Protein AF-A0A1N7MTD5-F1 (afdb_monomer)

Nearest PDB structures (foldseek):
  1u1s-assembly1_A  TM=6.778E-01  e=4.141E-01  Pseudomonas aeruginosa
  3inz-assembly1_B  TM=6.973E-01  e=6.820E-01  Pseudomonas aeruginosa
  3m4g-assembly2_G  TM=6.904E-01  e=8.054E-01  Pseudomonas aeruginosa
  3m4g-assembly1_F  TM=6.998E-01  e=8.998E-01  Pseudomonas aeruginosa
  4v2s-assembly1_E  TM=7.326E-01  e=1.402E+00  Escherichia coli K-12

Sequence (82 aa):
MSEKVNVPTFEVHVAFREHPLDGAVVAPNKKSYASDFPEVDEILQSHRALLVYDSKWHYIPLHQIQYVTKGKQRFLLPWPLV

Radius of gyration: 11.67 Å; Cα contacts (8 Å, |Δi|>4): 173; chains: 1; bounding box: 32×23×28 Å

pLDDT: mean 89.91, std 6.93, range [53.56, 95.44]

Structure (mmCIF, N/CA/C/O backbone):
data_AF-A0A1N7MTD5-F1
#
_entry.id   AF-A0A1N7MTD5-F1
#
loop_
_atom_site.group_PDB
_atom_site.id
_atom_site.type_symbol
_atom_site.label_atom_id
_atom_site.label_alt_id
_atom_site.label_comp_id
_atom_site.label_asym_id
_atom_site.label_entity_id
_atom_site.label_seq_id
_atom_site.pdbx_PDB_ins_code
_atom_site.Cartn_x
_atom_site.Cartn_y
_atom_site.Cartn_z
_atom_site.occupancy
_atom_site.B_iso_or_equiv
_atom_site.auth_seq_id
_atom_site.auth_comp_id
_atom_site.auth_asym_id
_atom_site.auth_atom_id
_atom_site.pdbx_PDB_model_num
ATOM 1 N N . MET A 1 1 ? 18.079 -10.356 -12.208 1.00 53.56 1 MET A N 1
ATOM 2 C CA . MET A 1 1 ? 18.483 -9.702 -10.946 1.00 53.56 1 MET A CA 1
ATOM 3 C C . MET A 1 1 ? 17.310 -8.841 -10.507 1.00 53.56 1 MET A C 1
ATOM 5 O O . MET A 1 1 ? 16.783 -8.151 -11.364 1.00 53.56 1 MET A O 1
ATOM 9 N N . SER A 1 2 ? 16.826 -8.961 -9.267 1.00 63.25 2 SER A N 1
ATOM 10 C CA . SER A 1 2 ? 15.723 -8.116 -8.777 1.00 63.25 2 SER A CA 1
ATOM 11 C C . SER A 1 2 ? 16.309 -6.760 -8.389 1.00 63.25 2 SER A C 1
ATOM 13 O O . SER A 1 2 ? 17.209 -6.706 -7.548 1.00 63.25 2 SER A O 1
ATOM 15 N N . GLU A 1 3 ? 15.876 -5.691 -9.053 1.00 79.31 3 GLU A N 1
ATOM 16 C CA . GLU A 1 3 ? 16.308 -4.337 -8.714 1.00 79.31 3 GLU A CA 1
ATOM 17 C C . GLU A 1 3 ? 15.647 -3.938 -7.395 1.00 79.31 3 GLU A C 1
ATOM 19 O O . GLU A 1 3 ? 14.464 -4.189 -7.184 1.00 79.31 3 GLU A O 1
ATOM 24 N N . LYS A 1 4 ? 16.409 -3.359 -6.466 1.00 82.69 4 LYS A N 1
ATOM 25 C CA . LYS A 1 4 ? 15.836 -2.806 -5.235 1.00 82.69 4 LYS A CA 1
ATOM 26 C C . LYS A 1 4 ? 15.572 -1.329 -5.459 1.00 82.69 4 LYS A C 1
ATOM 28 O O . LYS A 1 4 ? 16.517 -0.558 -5.615 1.00 82.69 4 LYS A O 1
ATOM 33 N N . VAL A 1 5 ? 14.304 -0.945 -5.454 1.00 84.00 5 VAL A N 1
ATOM 34 C CA . VAL A 1 5 ? 13.883 0.444 -5.619 1.00 84.00 5 VAL A CA 1
ATOM 35 C C . VAL A 1 5 ? 13.713 1.077 -4.246 1.00 84.00 5 VAL A C 1
ATOM 37 O O . VAL A 1 5 ? 13.130 0.482 -3.340 1.00 84.00 5 VAL A O 1
ATOM 40 N N . ASN A 1 6 ? 14.257 2.280 -4.080 1.00 87.31 6 ASN A N 1
ATOM 41 C CA . ASN A 1 6 ? 14.113 3.048 -2.852 1.00 87.31 6 ASN A CA 1
ATOM 42 C C . ASN A 1 6 ? 12.783 3.812 -2.886 1.00 87.31 6 ASN A C 1
ATOM 44 O O . ASN A 1 6 ? 12.666 4.813 -3.593 1.00 87.31 6 ASN A O 1
ATOM 48 N N . VAL A 1 7 ? 11.792 3.326 -2.143 1.00 88.62 7 VAL A N 1
ATOM 49 C CA . VAL A 1 7 ? 10.424 3.857 -2.124 1.00 88.62 7 VAL A CA 1
ATOM 50 C C . VAL A 1 7 ? 10.098 4.485 -0.767 1.00 88.62 7 V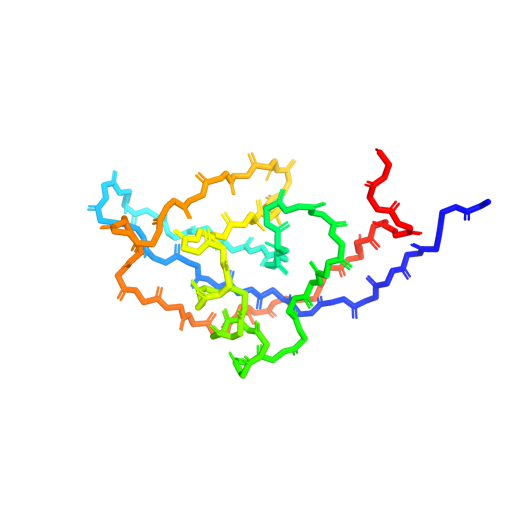AL A C 1
ATOM 52 O O . VAL A 1 7 ? 10.579 4.006 0.264 1.00 88.62 7 VAL A O 1
ATOM 55 N N . PRO A 1 8 ? 9.316 5.574 -0.718 1.00 91.06 8 PRO A N 1
ATOM 56 C CA . PRO A 1 8 ? 8.831 6.104 0.549 1.00 91.06 8 PRO A CA 1
ATOM 57 C C . PRO A 1 8 ? 7.841 5.135 1.196 1.00 91.06 8 PRO A C 1
ATOM 59 O O . PRO A 1 8 ? 7.163 4.367 0.511 1.00 91.06 8 PRO A O 1
ATOM 62 N N . THR A 1 9 ? 7.759 5.179 2.522 1.00 93.56 9 THR A N 1
ATOM 63 C CA . THR A 1 9 ? 6.684 4.505 3.247 1.00 93.56 9 THR A CA 1
ATOM 64 C C . THR A 1 9 ? 5.518 5.451 3.494 1.00 93.56 9 THR A C 1
ATOM 66 O O . THR A 1 9 ? 5.656 6.679 3.459 1.00 93.56 9 THR A O 1
ATOM 69 N N . PHE A 1 10 ? 4.355 4.864 3.735 1.00 94.81 10 PHE A N 1
ATOM 70 C CA . PHE A 1 10 ? 3.139 5.549 4.130 1.00 94.81 10 PHE A CA 1
ATOM 71 C C . PHE A 1 10 ? 2.533 4.831 5.326 1.00 94.81 10 PHE A C 1
ATOM 73 O O . PHE A 1 10 ? 2.562 3.603 5.403 1.00 94.81 10 PHE A O 1
ATOM 80 N N . GLU A 1 11 ? 1.960 5.615 6.228 1.00 95.00 11 GLU A N 1
ATOM 81 C CA . GLU A 1 11 ? 1.167 5.139 7.351 1.00 95.00 11 GLU A CA 1
ATOM 82 C C . GLU A 1 11 ? -0.296 5.047 6.893 1.00 95.00 11 GLU A C 1
ATOM 84 O O . GLU A 1 11 ? -0.949 6.056 6.616 1.00 95.00 11 GLU A O 1
ATOM 89 N N . VAL A 1 12 ? -0.819 3.826 6.776 1.00 94.06 12 VAL A N 1
ATOM 90 C CA . VAL A 1 12 ? -2.217 3.573 6.416 1.00 94.06 12 VAL A CA 1
ATOM 91 C C . VAL A 1 12 ? -3.017 3.296 7.681 1.00 94.06 12 VAL A C 1
ATOM 93 O O . VAL A 1 12 ? -2.858 2.253 8.325 1.00 94.06 12 VAL A O 1
ATOM 96 N N . HIS A 1 13 ? -3.894 4.235 8.028 1.00 94.12 13 HIS A N 1
ATOM 97 C CA . HIS A 1 13 ? -4.800 4.117 9.164 1.00 94.12 13 HIS A CA 1
ATOM 98 C C . HIS A 1 13 ? -6.069 3.384 8.736 1.00 94.12 13 HIS A C 1
ATOM 100 O O . HIS A 1 13 ? -6.766 3.808 7.809 1.00 94.12 13 HIS A O 1
ATOM 106 N N . VAL A 1 14 ? -6.366 2.272 9.409 1.00 93.19 14 VAL A N 1
ATOM 107 C CA . VAL A 1 14 ? -7.519 1.421 9.100 1.00 93.19 14 VAL A CA 1
ATOM 108 C C . VAL A 1 14 ? -8.482 1.357 10.278 1.00 93.19 14 VAL A C 1
ATOM 110 O O . VAL A 1 14 ? -8.060 1.295 11.427 1.00 93.19 14 VAL A O 1
ATOM 113 N N . ALA A 1 15 ? -9.785 1.328 9.998 1.00 87.81 15 ALA A N 1
ATOM 114 C CA . ALA A 1 15 ? -10.821 1.512 11.019 1.00 87.81 15 ALA A CA 1
ATOM 115 C C . ALA A 1 15 ? -10.824 0.464 12.147 1.00 87.81 15 ALA A C 1
ATOM 117 O O . ALA A 1 15 ? -11.256 0.755 13.257 1.00 87.81 15 ALA A O 1
ATOM 118 N N . PHE A 1 16 ? -10.347 -0.751 11.870 1.00 86.00 16 PHE A N 1
ATOM 119 C CA . PHE A 1 16 ? -10.411 -1.887 12.796 1.00 86.00 16 PHE A CA 1
ATOM 120 C C . PHE A 1 16 ? -9.060 -2.232 13.434 1.00 86.00 16 PHE A C 1
ATOM 122 O O . PHE A 1 16 ? -8.887 -3.340 13.943 1.00 86.00 16 PHE A O 1
ATOM 129 N N . ARG A 1 17 ? -8.075 -1.329 13.373 1.00 85.94 17 ARG A N 1
ATOM 130 C CA . ARG A 1 17 ? -6.727 -1.580 13.895 1.00 85.94 17 ARG A CA 1
ATOM 131 C C . ARG A 1 17 ? -6.263 -0.401 14.738 1.00 85.94 17 ARG A C 1
ATOM 133 O O . ARG A 1 17 ? -6.330 0.738 14.298 1.00 85.94 17 ARG A O 1
ATOM 140 N N . GLU A 1 18 ? -5.757 -0.694 15.934 1.00 82.75 18 GLU A N 1
ATOM 141 C CA . GLU A 1 18 ? -5.228 0.330 16.849 1.00 82.75 18 GLU A CA 1
ATOM 142 C C . GLU A 1 18 ? -3.952 0.996 16.322 1.00 82.75 18 GLU A C 1
ATOM 144 O O . GLU A 1 18 ? -3.712 2.170 16.585 1.00 82.75 18 GLU A O 1
ATOM 149 N N . HIS A 1 19 ? -3.139 0.251 15.568 1.00 87.94 19 HIS A N 1
ATOM 150 C CA . HIS A 1 19 ? -1.861 0.723 15.041 1.00 87.94 19 HIS A CA 1
ATOM 151 C C . HIS A 1 19 ? -1.915 0.819 13.510 1.00 87.94 19 HIS A C 1
ATOM 153 O O . HIS A 1 19 ? -2.385 -0.133 12.869 1.00 87.94 19 HIS A O 1
ATOM 159 N N . PRO A 1 20 ? -1.433 1.927 12.913 1.00 90.81 20 PRO A N 1
ATOM 160 C CA . PRO A 1 20 ? -1.356 2.062 11.466 1.00 90.81 20 PRO A CA 1
ATOM 161 C C . PRO A 1 20 ? -0.346 1.078 10.873 1.00 90.81 20 PRO A C 1
ATOM 163 O O . PRO A 1 20 ? 0.561 0.590 11.549 1.00 90.81 20 PRO A O 1
ATOM 166 N N . LEU A 1 21 ? -0.510 0.802 9.585 1.00 92.12 21 LEU A N 1
ATOM 167 C CA . LEU A 1 21 ? 0.475 0.075 8.794 1.00 92.12 21 LEU A CA 1
ATOM 168 C C . LEU A 1 21 ? 1.474 1.066 8.201 1.00 92.12 21 LEU A C 1
ATOM 170 O O . LEU A 1 21 ? 1.080 1.834 7.333 1.00 92.12 21 LEU A O 1
ATOM 174 N N . ASP A 1 22 ? 2.731 1.043 8.646 1.00 92.50 22 ASP A N 1
ATOM 175 C CA . ASP A 1 22 ? 3.814 1.857 8.071 1.00 92.50 22 ASP A CA 1
ATOM 176 C C . ASP A 1 22 ? 4.629 1.011 7.090 1.00 92.50 22 ASP A C 1
ATOM 178 O O . ASP A 1 22 ? 5.347 0.090 7.484 1.00 92.50 22 ASP A O 1
ATOM 182 N N . GLY A 1 23 ? 4.485 1.285 5.796 1.00 93.31 23 GLY A N 1
ATOM 183 C CA . GLY A 1 23 ? 5.123 0.469 4.774 1.00 93.31 23 GLY A CA 1
ATOM 184 C C . GLY A 1 23 ? 5.071 1.053 3.373 1.00 93.31 23 GLY A C 1
ATOM 185 O O . GLY A 1 23 ? 4.457 2.089 3.125 1.00 93.31 23 GLY A O 1
ATOM 186 N N . ALA A 1 24 ? 5.727 0.377 2.432 1.00 93.94 24 ALA A N 1
ATOM 187 C CA . ALA A 1 24 ? 5.636 0.748 1.023 1.00 93.94 24 ALA A CA 1
ATOM 188 C C . ALA A 1 24 ? 4.215 0.478 0.512 1.00 93.94 24 ALA A C 1
ATOM 190 O O . ALA A 1 24 ? 3.698 -0.628 0.691 1.00 93.94 24 ALA A O 1
ATOM 191 N N . VAL A 1 25 ? 3.602 1.470 -0.132 1.00 94.56 25 VAL A N 1
ATOM 192 C CA . VAL A 1 25 ? 2.283 1.324 -0.755 1.00 94.56 25 VAL A CA 1
ATOM 193 C C . VAL A 1 25 ? 2.460 0.860 -2.191 1.00 94.56 25 VAL A C 1
ATOM 195 O O . VAL A 1 25 ? 3.193 1.454 -2.977 1.00 94.56 25 VAL A O 1
ATOM 198 N N . VAL A 1 26 ? 1.774 -0.221 -2.526 1.00 94.31 26 VAL A N 1
ATOM 199 C CA . VAL A 1 26 ? 1.812 -0.894 -3.819 1.00 94.31 26 VAL A CA 1
ATOM 200 C C . VAL A 1 26 ? 0.384 -1.083 -4.310 1.00 94.31 26 VAL A C 1
ATOM 202 O O . VAL A 1 26 ? -0.553 -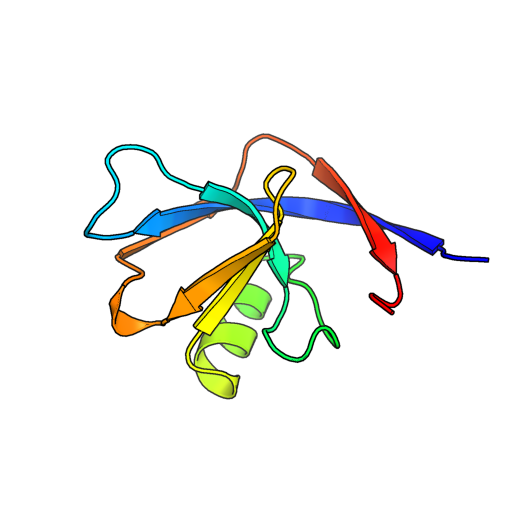1.265 -3.526 1.00 94.31 26 VAL A O 1
ATOM 205 N N . ALA A 1 27 ? 0.195 -1.058 -5.623 1.00 93.44 27 ALA A N 1
ATOM 206 C CA . ALA A 1 27 ? -1.061 -1.470 -6.211 1.00 93.44 27 ALA A CA 1
ATOM 207 C C . ALA A 1 27 ? -1.329 -2.961 -5.937 1.00 93.44 27 ALA A C 1
ATOM 209 O O . ALA A 1 27 ? -0.410 -3.782 -6.000 1.00 93.44 27 ALA A O 1
ATOM 210 N N . PRO A 1 28 ? -2.588 -3.369 -5.707 1.00 92.62 28 PRO A N 1
ATOM 211 C CA . PRO A 1 28 ? -2.945 -4.776 -5.514 1.00 92.62 28 PRO A CA 1
ATOM 212 C C . PRO A 1 28 ? -2.516 -5.720 -6.640 1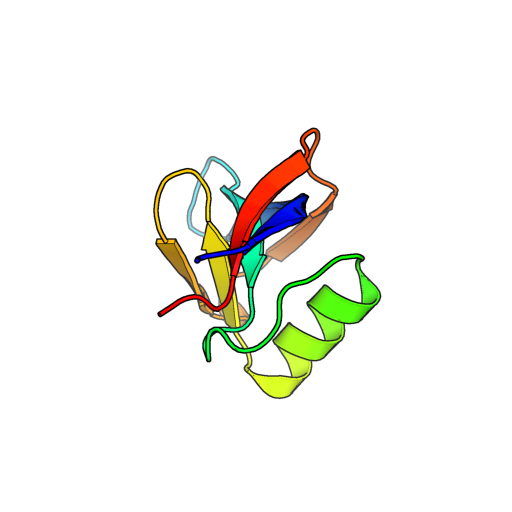.00 92.62 28 PRO A C 1
ATOM 214 O O . PRO A 1 28 ? -2.278 -6.902 -6.405 1.00 92.62 28 PRO A O 1
ATOM 217 N N . ASN A 1 29 ? -2.402 -5.204 -7.866 1.00 91.81 29 ASN A N 1
ATOM 218 C CA . ASN A 1 29 ? -1.911 -5.956 -9.020 1.00 91.81 29 ASN A CA 1
ATOM 219 C C . ASN A 1 29 ? -0.377 -6.127 -9.037 1.00 91.81 29 ASN A C 1
ATOM 221 O O . ASN A 1 29 ? 0.131 -6.785 -9.941 1.00 91.81 29 ASN A O 1
ATOM 225 N N . LYS A 1 30 ? 0.343 -5.528 -8.076 1.00 90.88 30 LYS A N 1
ATOM 226 C CA . LYS A 1 30 ? 1.807 -5.527 -7.940 1.00 90.88 30 LYS A CA 1
ATOM 227 C C . LYS A 1 30 ? 2.567 -4.933 -9.137 1.00 90.88 30 LYS A C 1
ATOM 229 O O . LYS A 1 30 ? 3.738 -5.243 -9.330 1.00 90.88 30 LYS A O 1
ATOM 234 N N . LYS A 1 31 ? 1.913 -4.096 -9.953 1.00 89.31 31 LYS A N 1
ATOM 235 C CA . LYS A 1 31 ? 2.500 -3.481 -11.163 1.00 89.31 31 LYS A CA 1
ATOM 236 C C . LYS A 1 31 ? 2.914 -2.023 -10.994 1.00 89.31 31 LYS A C 1
ATOM 238 O O . LYS A 1 31 ? 3.632 -1.513 -11.848 1.00 89.31 31 LYS A O 1
ATOM 243 N N . SER A 1 32 ? 2.497 -1.375 -9.916 1.00 90.19 32 SER A N 1
ATOM 244 C CA . SER A 1 32 ? 2.918 -0.022 -9.555 1.00 90.19 32 SER A CA 1
ATOM 245 C C . SER A 1 32 ? 3.073 0.095 -8.044 1.00 90.19 32 SER A C 1
ATOM 247 O O . SER A 1 32 ? 2.472 -0.670 -7.286 1.00 90.19 32 SER A O 1
ATOM 249 N N . TYR A 1 33 ? 3.902 1.036 -7.613 1.00 92.38 33 TYR A N 1
ATOM 250 C CA . TYR A 1 33 ? 4.049 1.454 -6.224 1.00 92.38 33 TYR A CA 1
ATOM 251 C C . TYR A 1 33 ? 3.822 2.960 -6.142 1.00 92.38 33 TYR A C 1
ATOM 253 O O . TYR A 1 33 ? 3.927 3.625 -7.165 1.00 92.38 33 TYR A O 1
ATOM 261 N N . ALA A 1 34 ? 3.511 3.470 -4.952 1.00 93.19 34 ALA A N 1
ATOM 262 C CA . ALA A 1 34 ? 3.364 4.899 -4.726 1.00 93.19 34 ALA A CA 1
ATOM 263 C C . ALA A 1 34 ? 4.686 5.528 -4.271 1.00 93.19 34 ALA A C 1
ATOM 265 O O . ALA A 1 34 ? 5.315 5.077 -3.308 1.00 93.19 34 ALA A O 1
ATOM 266 N N . SER A 1 35 ? 5.098 6.585 -4.957 1.00 91.50 35 SER A N 1
ATOM 267 C CA . SER A 1 35 ? 6.245 7.435 -4.646 1.00 91.50 35 SER A CA 1
ATOM 268 C C . SER A 1 35 ? 5.832 8.755 -3.978 1.00 91.50 35 SER A C 1
ATOM 270 O O . SER A 1 35 ? 6.638 9.399 -3.302 1.00 91.50 35 SER A O 1
ATOM 272 N N . ASP A 1 36 ? 4.561 9.129 -4.091 1.00 92.12 36 ASP A N 1
ATOM 273 C CA . ASP A 1 36 ? 3.954 10.300 -3.474 1.00 92.12 36 ASP A CA 1
ATOM 274 C C . ASP A 1 36 ? 2.445 10.088 -3.226 1.00 92.12 36 ASP A C 1
ATOM 276 O O . ASP A 1 36 ? 1.914 8.998 -3.431 1.00 92.12 36 ASP A O 1
ATOM 280 N N . PHE A 1 37 ? 1.759 11.111 -2.706 1.00 92.69 37 PHE A N 1
ATOM 281 C CA . PHE A 1 37 ? 0.320 11.032 -2.430 1.00 92.69 37 PHE A CA 1
ATOM 282 C C . PHE A 1 37 ? -0.556 10.944 -3.692 1.00 92.69 37 PHE A C 1
ATOM 284 O O . PHE A 1 37 ? -1.461 10.111 -3.683 1.00 92.69 37 PHE A O 1
ATOM 291 N N . PRO A 1 38 ? -0.309 11.722 -4.768 1.00 94.50 38 PRO A N 1
ATOM 292 C CA . PRO A 1 38 ? -1.015 11.538 -6.035 1.00 94.50 38 PRO A CA 1
ATOM 293 C C . PRO A 1 38 ? -1.020 10.088 -6.529 1.00 94.50 38 PRO A C 1
ATOM 295 O O . PRO A 1 38 ? -2.074 9.573 -6.892 1.00 94.50 38 PRO A O 1
ATOM 298 N N . GLU A 1 39 ? 0.115 9.387 -6.468 1.00 94.50 39 GLU A N 1
ATOM 299 C CA . GLU A 1 39 ? 0.174 7.979 -6.869 1.00 94.50 39 GLU A CA 1
ATOM 300 C C . GLU A 1 39 ? -0.619 7.054 -5.924 1.00 94.50 39 GLU A C 1
ATOM 302 O O . GLU A 1 39 ? -1.233 6.086 -6.380 1.00 94.50 39 GLU A O 1
ATOM 307 N N . VAL A 1 40 ? -0.669 7.343 -4.615 1.00 93.56 40 VAL A N 1
ATOM 308 C CA . VAL A 1 40 ? -1.568 6.623 -3.686 1.00 93.56 40 VAL A CA 1
ATOM 309 C C . VAL A 1 40 ? -3.025 6.787 -4.126 1.00 93.56 40 VAL A C 1
ATOM 311 O O . VAL A 1 40 ? -3.766 5.800 -4.180 1.00 93.56 40 VAL A O 1
ATOM 314 N N . ASP A 1 41 ? -3.430 8.010 -4.466 1.00 93.88 41 ASP A N 1
ATOM 315 C CA . ASP A 1 41 ? -4.790 8.314 -4.911 1.00 93.88 41 ASP A CA 1
ATOM 316 C C . ASP A 1 41 ? -5.121 7.613 -6.236 1.00 93.88 41 ASP A C 1
ATOM 318 O O . ASP A 1 41 ? -6.191 7.011 -6.361 1.00 93.88 41 ASP A O 1
ATOM 322 N N . GLU A 1 42 ? -4.201 7.603 -7.203 1.00 95.31 42 GLU A N 1
ATOM 323 C CA . GLU A 1 42 ? -4.362 6.888 -8.477 1.00 95.31 42 GLU A CA 1
ATOM 324 C C . GLU A 1 42 ? -4.567 5.380 -8.271 1.00 95.31 42 GLU A C 1
ATOM 326 O O . GLU A 1 42 ? -5.459 4.769 -8.879 1.00 95.31 42 GLU A O 1
ATOM 331 N N . ILE A 1 43 ? -3.783 4.771 -7.376 1.00 95.00 43 ILE A N 1
ATOM 332 C CA . ILE A 1 43 ? -3.914 3.355 -7.016 1.00 95.00 43 ILE A CA 1
ATOM 333 C C . ILE A 1 43 ? -5.279 3.093 -6.368 1.00 95.00 43 ILE A C 1
ATOM 335 O O . ILE A 1 43 ? -5.966 2.136 -6.743 1.00 95.00 43 ILE A O 1
ATOM 339 N N . LEU A 1 44 ? -5.706 3.941 -5.428 1.00 93.75 44 LEU A N 1
ATOM 340 C CA . LEU A 1 44 ? -7.005 3.824 -4.760 1.00 93.75 44 LEU A CA 1
ATOM 341 C C . LEU A 1 44 ? -8.178 3.974 -5.731 1.00 93.75 44 LEU A C 1
ATOM 343 O O . LEU A 1 44 ? -9.145 3.212 -5.638 1.00 93.75 44 LEU A O 1
ATOM 347 N N . GLN A 1 45 ? -8.104 4.913 -6.672 1.00 94.00 45 GLN A N 1
ATOM 348 C CA . GLN A 1 45 ? -9.135 5.110 -7.691 1.00 94.00 45 GLN A CA 1
ATOM 349 C C . GLN A 1 45 ? -9.230 3.907 -8.635 1.00 94.00 45 GLN A C 1
ATOM 351 O O . GLN A 1 45 ? -10.333 3.433 -8.917 1.00 94.00 45 GLN A O 1
ATOM 356 N N . SER A 1 46 ? -8.082 3.381 -9.066 1.00 94.94 46 SER A N 1
ATOM 357 C CA . SER A 1 46 ? -8.001 2.290 -10.043 1.00 94.94 46 SER A CA 1
ATOM 358 C C . SER A 1 46 ? -8.363 0.928 -9.454 1.00 94.94 46 SER A C 1
ATOM 360 O O . SER A 1 46 ? -9.002 0.109 -10.114 1.00 94.94 46 SER A O 1
ATOM 362 N N . HIS A 1 47 ? -7.957 0.662 -8.211 1.00 94.31 47 HIS A N 1
ATOM 363 C CA . HIS A 1 47 ? -8.040 -0.674 -7.614 1.00 94.31 47 HIS A CA 1
ATOM 364 C C . HIS A 1 47 ? -8.975 -0.776 -6.414 1.00 94.31 47 HIS A C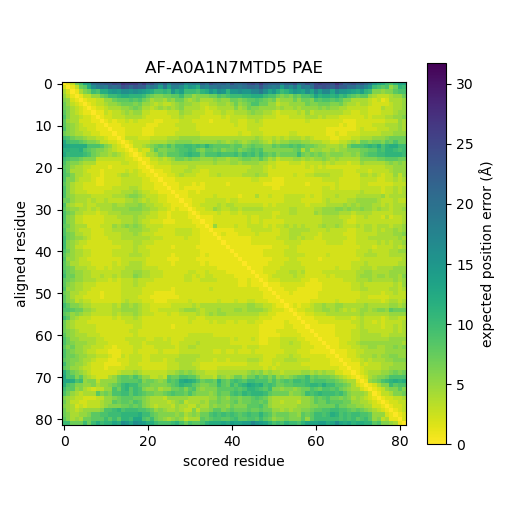 1
ATOM 366 O O . HIS A 1 47 ? -9.271 -1.890 -5.984 1.00 94.31 47 HIS A O 1
ATOM 372 N N . ARG A 1 48 ? -9.443 0.354 -5.864 1.00 95.38 48 ARG A N 1
ATOM 373 C CA . ARG A 1 48 ? -10.280 0.404 -4.652 1.00 95.38 48 ARG A CA 1
ATOM 374 C C . ARG A 1 48 ? -9.657 -0.329 -3.456 1.00 95.38 48 ARG A C 1
ATOM 376 O O . ARG A 1 48 ? -10.381 -0.802 -2.580 1.00 95.38 48 ARG A O 1
ATOM 383 N N . ALA A 1 49 ? -8.330 -0.434 -3.417 1.00 95.44 49 ALA A N 1
ATOM 384 C CA . ALA A 1 49 ? -7.567 -1.083 -2.357 1.00 95.44 49 ALA A CA 1
ATOM 385 C C . ALA A 1 49 ? -6.082 -0.702 -2.442 1.00 95.44 49 ALA A C 1
ATOM 387 O O . ALA A 1 49 ? -5.594 -0.348 -3.516 1.00 95.44 49 ALA A O 1
ATOM 388 N N . LEU A 1 50 ? -5.367 -0.847 -1.326 1.00 95.44 50 LEU A N 1
ATOM 389 C CA . LEU A 1 50 ? -3.912 -0.738 -1.231 1.00 95.44 50 LEU A CA 1
ATOM 390 C C . LEU A 1 50 ? -3.295 -2.079 -0.847 1.00 95.44 50 LEU A C 1
ATOM 392 O O . LEU A 1 50 ? -3.885 -2.867 -0.106 1.00 95.44 50 LEU A O 1
ATOM 396 N N . LEU A 1 51 ? -2.076 -2.312 -1.319 1.00 95.44 51 LEU A N 1
ATOM 397 C CA . LEU A 1 51 ? -1.209 -3.378 -0.849 1.00 95.44 51 LEU A CA 1
ATOM 398 C C . LEU A 1 51 ? -0.021 -2.739 -0.118 1.00 95.44 51 LEU A C 1
ATOM 400 O O . LEU A 1 51 ? 0.811 -2.095 -0.743 1.00 95.44 51 LEU A O 1
ATOM 404 N N . VAL A 1 52 ? 0.053 -2.892 1.202 1.00 94.38 52 VAL A N 1
ATOM 405 C CA . VAL A 1 52 ? 1.104 -2.293 2.038 1.00 94.38 52 VAL A CA 1
ATOM 406 C C . VAL A 1 52 ? 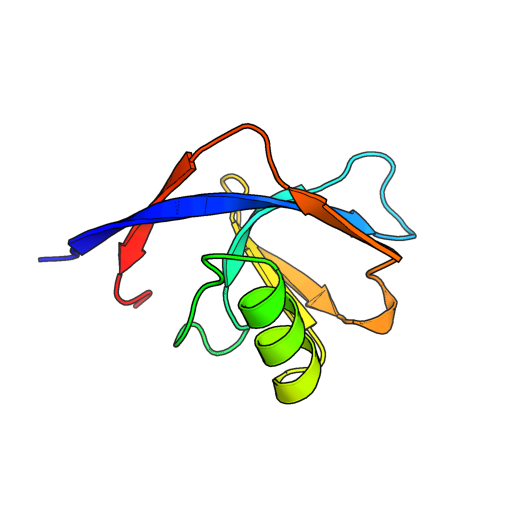2.122 -3.352 2.437 1.00 94.38 52 VAL A C 1
ATOM 408 O O . VAL A 1 52 ? 1.739 -4.459 2.815 1.00 94.38 52 VAL A O 1
ATOM 411 N N . TYR A 1 53 ? 3.410 -3.022 2.372 1.00 91.75 53 TYR A N 1
ATOM 412 C CA . TYR A 1 53 ? 4.488 -3.886 2.853 1.00 91.75 53 TYR A CA 1
ATOM 413 C C . TYR A 1 53 ? 5.162 -3.309 4.105 1.00 91.75 53 TYR A C 1
ATOM 415 O O . TYR A 1 53 ? 5.951 -2.373 3.985 1.00 91.75 53 TYR A O 1
ATOM 423 N N . ASP A 1 54 ? 4.893 -3.893 5.280 1.00 88.19 54 ASP A N 1
ATOM 424 C CA . ASP A 1 54 ? 5.435 -3.468 6.593 1.00 88.19 54 ASP A CA 1
ATOM 425 C C . ASP A 1 54 ? 6.457 -4.459 7.199 1.00 88.19 54 ASP A C 1
ATOM 427 O O . ASP A 1 54 ? 6.693 -4.463 8.405 1.00 88.19 54 ASP A O 1
ATOM 431 N N . SER A 1 55 ? 7.065 -5.313 6.362 1.00 86.69 55 SER A N 1
ATOM 432 C CA . SER A 1 55 ? 7.676 -6.635 6.666 1.00 86.69 55 SER A CA 1
ATOM 433 C C . SER A 1 55 ? 6.752 -7.812 6.361 1.00 86.69 55 SER A C 1
ATOM 435 O O . SER A 1 55 ? 7.228 -8.937 6.186 1.00 86.69 55 SER A O 1
ATOM 437 N N . LYS A 1 56 ? 5.445 -7.569 6.239 1.00 90.69 56 LYS A N 1
ATOM 438 C CA . LYS A 1 56 ? 4.479 -8.500 5.647 1.00 90.69 56 LYS A CA 1
ATOM 439 C C . LYS A 1 56 ? 3.582 -7.766 4.656 1.00 90.69 56 LYS A C 1
ATOM 441 O O . LYS A 1 56 ? 3.417 -6.552 4.720 1.00 90.69 56 LYS A O 1
ATOM 446 N N . TRP A 1 57 ? 3.012 -8.519 3.718 1.00 92.50 57 TRP A N 1
ATOM 447 C CA . TRP A 1 57 ? 2.037 -7.987 2.771 1.00 92.50 57 TRP A CA 1
ATOM 448 C C . TRP A 1 57 ? 0.665 -7.855 3.428 1.00 92.50 57 TRP A C 1
ATOM 450 O O . TRP A 1 57 ? 0.103 -8.837 3.914 1.00 92.50 57 TRP A O 1
ATOM 460 N N . HIS A 1 58 ? 0.110 -6.652 3.376 1.00 93.88 58 HIS A N 1
ATOM 461 C CA . HIS A 1 58 ? -1.207 -6.316 3.888 1.00 93.88 58 HIS A CA 1
ATOM 462 C C . HIS A 1 58 ? -2.085 -5.794 2.759 1.00 93.88 58 HIS A C 1
ATOM 464 O O . HIS A 1 58 ? -1.828 -4.733 2.199 1.00 93.88 58 HIS A O 1
ATOM 470 N N . TYR A 1 59 ? -3.135 -6.539 2.432 1.00 95.38 59 TYR A N 1
ATOM 471 C CA . TYR A 1 59 ? -4.168 -6.076 1.515 1.00 95.38 59 TYR A CA 1
ATOM 472 C C . TYR A 1 59 ? -5.233 -5.304 2.294 1.00 95.38 59 TYR A C 1
ATOM 474 O O . TYR A 1 59 ? -5.791 -5.829 3.258 1.00 95.38 59 TYR A O 1
ATOM 482 N N . ILE A 1 60 ? -5.514 -4.072 1.875 1.00 94.62 60 ILE A N 1
ATOM 483 C CA . ILE A 1 60 ? -6.423 -3.162 2.570 1.00 94.62 60 ILE A CA 1
ATOM 484 C C . ILE A 1 60 ? -7.442 -2.604 1.569 1.00 94.62 60 ILE A C 1
ATOM 486 O O . ILE A 1 60 ? -7.089 -1.779 0.724 1.00 94.62 60 ILE A O 1
ATOM 490 N N . PRO A 1 61 ? -8.715 -3.016 1.642 1.00 95.00 61 PRO A N 1
ATOM 491 C CA . PRO A 1 61 ? -9.787 -2.420 0.852 1.00 95.00 61 PRO A CA 1
ATOM 492 C C . PRO A 1 61 ? -10.002 -0.935 1.174 1.00 95.00 61 PRO A C 1
ATOM 494 O O . PRO A 1 61 ? -9.934 -0.542 2.337 1.00 95.00 61 PRO A O 1
ATOM 497 N N . LEU A 1 62 ? -10.389 -0.132 0.176 1.00 94.44 62 LEU A N 1
ATOM 498 C CA . LEU A 1 62 ? -10.660 1.307 0.323 1.00 94.44 62 LEU A CA 1
ATOM 499 C C . LEU A 1 62 ? -11.623 1.617 1.478 1.00 94.44 62 LEU A C 1
ATOM 501 O O . LEU A 1 62 ? -11.378 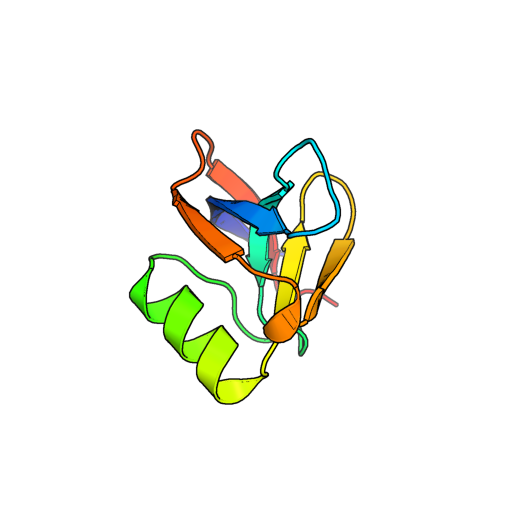2.543 2.236 1.00 94.44 62 LEU A O 1
ATOM 505 N N . HIS A 1 63 ? -12.687 0.828 1.649 1.00 93.62 63 HIS A N 1
ATOM 506 C CA . HIS A 1 63 ? -13.688 1.057 2.699 1.00 93.62 63 HIS A CA 1
ATOM 507 C C . HIS A 1 63 ? -13.152 0.868 4.129 1.00 93.62 63 HIS A C 1
ATOM 509 O O . HIS A 1 63 ? -13.822 1.251 5.083 1.00 93.62 63 HIS A O 1
ATOM 515 N N . GLN A 1 64 ? -11.979 0.248 4.292 1.00 93.88 64 GLN A N 1
ATOM 516 C CA . GLN A 1 64 ? -11.322 0.080 5.590 1.00 93.88 64 GLN A CA 1
ATOM 517 C C . GLN A 1 64 ? -10.310 1.190 5.875 1.00 93.88 64 GLN A C 1
ATOM 519 O O . GLN A 1 64 ? -9.919 1.351 7.029 1.00 93.88 64 GLN A O 1
ATOM 524 N N . ILE A 1 65 ? -9.885 1.933 4.848 1.00 94.12 65 ILE A N 1
ATOM 525 C CA . ILE A 1 65 ? -8.893 3.003 4.948 1.00 94.12 65 ILE A CA 1
ATOM 526 C C . ILE A 1 65 ? -9.598 4.269 5.423 1.00 94.12 65 ILE A C 1
ATOM 528 O O . ILE A 1 65 ? -10.555 4.727 4.805 1.00 94.12 65 ILE A O 1
ATOM 532 N N . GLN A 1 66 ? -9.115 4.838 6.522 1.00 94.06 66 GLN A N 1
ATOM 533 C CA . GLN A 1 66 ? -9.615 6.109 7.039 1.00 94.06 66 GLN A CA 1
ATOM 534 C C . GLN A 1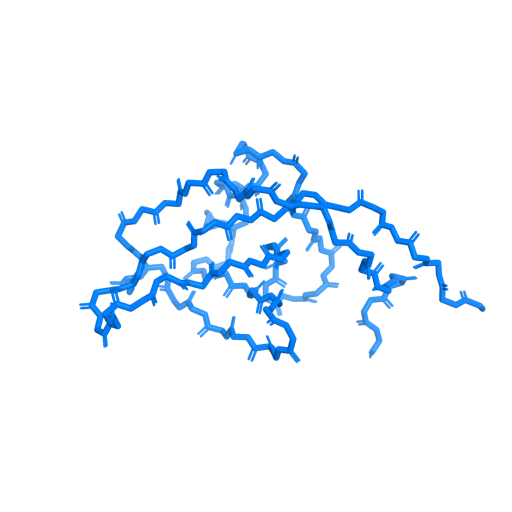 66 ? -8.858 7.279 6.415 1.00 94.06 66 GLN A C 1
ATOM 536 O O . GLN A 1 66 ? -9.465 8.209 5.896 1.00 94.06 66 GLN A O 1
ATOM 541 N N . TYR A 1 67 ? -7.529 7.218 6.462 1.00 93.06 67 TYR A N 1
ATOM 542 C CA . TYR A 1 67 ? -6.635 8.194 5.853 1.00 93.06 67 TYR A CA 1
ATOM 543 C C . TYR A 1 67 ? -5.231 7.595 5.695 1.00 93.06 67 TYR A C 1
ATOM 545 O O . TYR A 1 67 ? -4.900 6.570 6.301 1.00 93.06 67 TYR A O 1
ATOM 553 N N . VAL A 1 68 ? -4.415 8.241 4.863 1.00 94.19 68 VAL A N 1
ATOM 554 C CA . VAL A 1 68 ? -3.022 7.864 4.605 1.00 94.19 68 VAL A CA 1
ATOM 555 C C . VAL A 1 68 ? -2.127 9.055 4.925 1.00 94.19 68 VAL A C 1
ATOM 557 O O . VAL A 1 68 ? -2.387 10.170 4.473 1.00 94.19 68 VAL A O 1
ATOM 560 N N . THR A 1 69 ? -1.072 8.829 5.698 1.00 94.62 69 THR A N 1
ATOM 561 C CA . THR A 1 69 ? -0.049 9.829 6.029 1.00 94.62 69 THR A CA 1
ATOM 562 C C . THR A 1 69 ? 1.315 9.398 5.508 1.00 94.62 69 THR A C 1
ATOM 564 O O . THR A 1 69 ? 1.544 8.241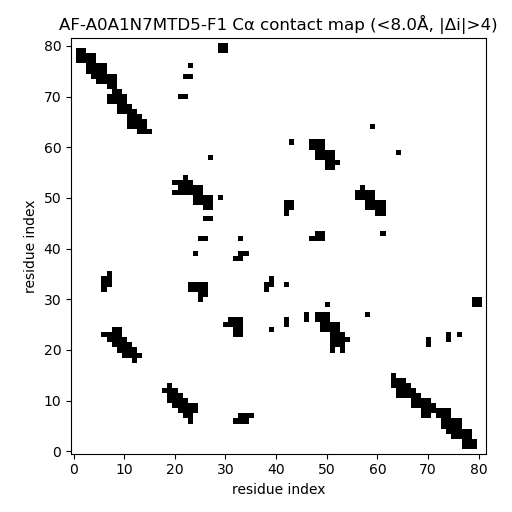 5.155 1.00 94.62 69 THR A O 1
ATOM 567 N N . LYS A 1 70 ? 2.245 10.353 5.406 1.00 91.88 70 LYS A N 1
ATOM 568 C CA . LYS A 1 70 ? 3.607 10.067 4.953 1.00 91.88 70 LYS A CA 1
ATOM 569 C C . LYS A 1 70 ? 4.342 9.323 6.062 1.00 91.88 70 LYS A C 1
ATOM 571 O O . LYS A 1 70 ? 4.411 9.823 7.183 1.00 91.88 70 LYS A O 1
ATOM 576 N N . GLY A 1 71 ? 4.901 8.168 5.733 1.00 87.88 71 GLY A N 1
ATOM 577 C CA . GLY A 1 71 ? 5.709 7.391 6.657 1.00 87.88 71 GLY A CA 1
ATOM 578 C C . GLY A 1 71 ? 7.054 8.063 6.918 1.00 87.88 71 GLY A C 1
ATOM 579 O O . GLY A 1 71 ? 7.512 8.947 6.183 1.00 87.88 71 GLY A O 1
ATOM 580 N N . LYS A 1 72 ? 7.696 7.660 8.013 1.00 80.69 72 LYS A N 1
ATOM 581 C CA . LYS A 1 72 ? 8.952 8.277 8.474 1.00 80.69 72 LYS A CA 1
ATOM 582 C C . LYS A 1 72 ? 10.182 7.694 7.790 1.00 80.69 72 LYS A C 1
ATOM 584 O O . LYS A 1 72 ? 11.280 8.224 7.961 1.00 80.69 72 LYS A O 1
ATOM 589 N N . GLN A 1 73 ? 10.018 6.600 7.054 1.00 83.06 73 GLN A N 1
ATOM 590 C CA . GLN A 1 73 ? 11.119 5.801 6.551 1.00 83.06 73 GLN A CA 1
ATOM 591 C C . GLN A 1 73 ? 11.058 5.651 5.034 1.00 83.06 73 GLN A C 1
ATOM 593 O O . GLN A 1 73 ? 10.082 5.971 4.355 1.00 83.06 73 GLN A O 1
ATOM 598 N N . ARG A 1 74 ? 12.180 5.196 4.491 1.00 82.31 74 ARG A N 1
ATOM 599 C CA . ARG A 1 74 ? 12.274 4.740 3.114 1.00 82.31 74 ARG A CA 1
ATOM 600 C C . ARG A 1 74 ? 12.578 3.254 3.121 1.00 82.31 74 ARG A C 1
ATOM 602 O O . ARG A 1 74 ? 13.341 2.782 3.963 1.00 82.31 74 ARG A O 1
ATOM 609 N N . PHE A 1 75 ? 11.981 2.536 2.186 1.00 83.75 75 PHE A N 1
ATOM 610 C CA . PHE A 1 75 ? 12.013 1.090 2.110 1.00 83.75 75 PHE A CA 1
ATOM 611 C C . PHE A 1 75 ? 12.658 0.639 0.796 1.00 83.75 75 PHE A C 1
ATOM 613 O O . PHE A 1 75 ? 12.429 1.229 -0.258 1.00 83.75 75 PHE A O 1
ATOM 620 N N . LEU A 1 76 ? 13.476 -0.414 0.848 1.00 85.62 76 LEU A N 1
ATOM 621 C CA . LEU A 1 76 ? 14.043 -1.035 -0.350 1.00 85.62 76 LEU A CA 1
ATOM 622 C C . LEU A 1 76 ? 13.104 -2.133 -0.840 1.00 85.62 76 LEU A C 1
ATOM 624 O O . LEU A 1 76 ? 13.139 -3.259 -0.341 1.00 85.62 76 LEU A O 1
ATOM 628 N N . LEU A 1 77 ? 12.278 -1.803 -1.827 1.00 85.81 77 LEU A N 1
ATOM 629 C CA . LEU A 1 77 ? 11.305 -2.721 -2.397 1.00 85.81 77 LEU A CA 1
ATOM 630 C C . LEU A 1 77 ? 11.935 -3.502 -3.563 1.00 85.81 77 LEU A C 1
ATOM 632 O O . LEU A 1 77 ? 12.444 -2.877 -4.496 1.00 85.81 77 LEU A O 1
ATOM 636 N N . PRO A 1 78 ? 11.935 -4.848 -3.540 1.00 85.12 78 PRO A N 1
ATOM 637 C CA . PRO A 1 78 ? 12.348 -5.627 -4.701 1.00 85.12 78 PRO A CA 1
ATOM 638 C C . PRO A 1 78 ? 11.363 -5.398 -5.851 1.00 85.12 78 PRO A C 1
ATOM 640 O O . PRO A 1 78 ? 10.150 -5.435 -5.649 1.00 85.12 78 PRO A O 1
ATOM 643 N N . TRP A 1 79 ? 11.879 -5.163 -7.053 1.00 83.50 79 TRP A N 1
ATOM 644 C CA . TRP A 1 79 ? 11.073 -4.893 -8.235 1.00 83.50 79 TRP A CA 1
ATOM 645 C C . TRP A 1 79 ? 11.630 -5.605 -9.485 1.00 83.50 79 TRP A C 1
ATOM 647 O O . TRP A 1 79 ? 12.853 -5.691 -9.649 1.00 83.50 79 TRP A O 1
ATOM 657 N N . PRO A 1 80 ? 10.763 -6.139 -10.371 1.00 81.06 80 PRO A N 1
ATOM 658 C CA . PRO A 1 80 ? 9.317 -6.314 -10.190 1.00 81.06 80 PRO A CA 1
ATOM 659 C C . PRO A 1 80 ? 8.996 -7.264 -9.027 1.00 81.06 80 PRO A C 1
ATOM 661 O O . PRO A 1 80 ? 9.799 -8.129 -8.674 1.00 81.06 80 PRO A O 1
ATOM 664 N N . LEU A 1 81 ? 7.819 -7.091 -8.430 1.00 81.38 81 LEU A N 1
ATOM 665 C CA . LEU A 1 81 ? 7.288 -8.003 -7.419 1.00 81.38 81 LEU A CA 1
ATOM 666 C C . LEU A 1 81 ? 6.782 -9.281 -8.106 1.00 81.38 81 LEU A C 1
ATOM 668 O O . LEU A 1 81 ? 5.613 -9.352 -8.487 1.00 81.38 81 LEU A O 1
ATOM 672 N N . VAL A 1 82 ? 7.679 -10.250 -8.313 1.00 73.25 82 VAL A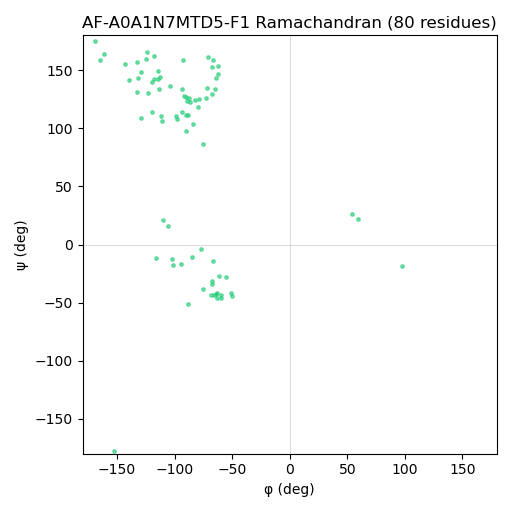 N 1
ATOM 673 C CA . VAL A 1 82 ? 7.361 -11.585 -8.864 1.00 73.25 82 VAL A CA 1
ATOM 674 C C . VAL A 1 82 ? 6.758 -12.479 -7.785 1.00 73.25 82 VAL A C 1
ATOM 676 O O . VAL A 1 82 ? 7.322 -12.511 -6.668 1.00 73.25 82 VAL A O 1
#

Solvent-accessible surface area (backbone atoms only — not comparable to full-atom values): 4660 Å² total; per-residue (Å²): 133,74,47,69,44,84,33,42,22,29,28,43,34,36,80,90,48,97,66,58,48,57,15,39,41,26,30,76,86,50,81,50,66,28,78,52,66,70,47,45,51,52,33,37,71,75,62,48,22,42,25,33,41,63,93,52,86,41,82,42,51,46,93,44,51,74,53,76,46,82,34,96,50,74,42,77,44,64,38,79,65,125

Secondary structure (DSSP, 8-state):
--EEEEEEEEEEEETT-SS-EEEEEE-TTSS-B-SSHHHHHHHHHHHSEEEEESSSEEEEEGGGEEEEEEEEEEEEEEES--

Mean predicted aligned error: 4.26 Å

Organism: NCBI:txid252246

Foldseek 3Di:
DFAWDWAWWKFWDFPPDPGTQTFWKAQPVLPDTDRDDVVVVVSCVVRQWIFGPNVDTDIGGVVGTPDMGTHPDIGGDGPSPD